Protein AF-A0A9P7SZ52-F1 (afdb_monomer_lite)

Radius of gyration: 15.33 Å; chains: 1; bounding box: 46×25×32 Å

InterPro domains:
  IPR056672 Domain of unknown function DUF7770 [PF24968] (23-110)

pLDDT: mean 82.56, std 16.56, range [30.58, 97.75]

Secondary structure (DSSP, 8-state):
--TTEEESS--TTGGGSBPSEEEEEEE--TT---BTTB---PEEEEEEEEETTEEEEEEEEE-SSTTS--EEEEEEEESSSS-TT-SEEEEEPPSTT-BHHHHHHHHHHHHHHH-----

Sequence (119 aa):
MDSNWKKDHLKDEDLKKTVTQMHLCAYINPNNEGDEEYPPTNHWVVFLETSSTHSVRIDMGPGYGSDGLRGRITISSKSYTYTDKAIHKLSFPPNDKTKVQDIVRVINKKWASKIRIQL

Structure (mmCIF, N/CA/C/O backbone):
data_AF-A0A9P7SZ52-F1
#
_entry.id   AF-A0A9P7SZ52-F1
#
loop_
_atom_site.group_PDB
_atom_site.id
_atom_site.type_symbol
_atom_site.label_atom_id
_atom_site.label_alt_id
_atom_site.label_comp_id
_atom_site.label_asym_id
_atom_site.label_entity_id
_atom_site.label_seq_id
_atom_site.pdbx_PDB_ins_code
_atom_site.Cartn_x
_atom_site.Cartn_y
_atom_site.Cartn_z
_atom_site.occupancy
_atom_site.B_iso_or_equiv
_atom_site.auth_seq_id
_atom_site.auth_comp_id
_atom_site.auth_asym_id
_atom_site.auth_atom_id
_atom_site.pdbx_PDB_model_num
ATOM 1 N N . MET A 1 1 ? 12.116 9.678 12.200 1.00 50.34 1 MET A N 1
ATOM 2 C CA . MET A 1 1 ? 12.166 9.188 10.809 1.00 50.34 1 MET A CA 1
ATOM 3 C C . MET A 1 1 ? 13.516 9.603 10.274 1.00 50.34 1 MET A C 1
ATOM 5 O O . MET A 1 1 ? 13.859 10.770 10.401 1.00 50.34 1 MET A O 1
ATOM 9 N N . ASP A 1 2 ? 14.310 8.635 9.845 1.00 54.28 2 ASP A N 1
ATOM 10 C CA . ASP A 1 2 ? 15.645 8.801 9.269 1.00 54.28 2 ASP A CA 1
ATOM 11 C C . ASP A 1 2 ? 15.568 9.237 7.793 1.00 54.28 2 ASP A C 1
ATOM 13 O O . ASP A 1 2 ? 14.489 9.281 7.200 1.00 54.28 2 ASP A O 1
ATOM 17 N N . SER A 1 3 ? 16.716 9.570 7.197 1.00 60.03 3 SER A N 1
ATOM 18 C CA . SER A 1 3 ? 16.859 10.112 5.832 1.00 60.03 3 SER A CA 1
ATOM 19 C C . SER A 1 3 ? 16.273 9.233 4.714 1.00 60.03 3 SER A C 1
ATOM 21 O O . SER A 1 3 ? 16.080 9.714 3.597 1.00 60.03 3 SER A O 1
ATOM 23 N N . ASN A 1 4 ? 15.949 7.972 5.011 1.00 66.44 4 ASN A N 1
ATOM 24 C CA . ASN A 1 4 ? 15.382 7.001 4.073 1.00 66.44 4 ASN A CA 1
ATOM 25 C C . ASN A 1 4 ? 13.842 6.999 4.036 1.00 66.44 4 ASN A C 1
ATOM 27 O O . ASN A 1 4 ? 13.249 6.249 3.257 1.00 66.44 4 ASN A O 1
ATOM 31 N N . TRP A 1 5 ? 13.187 7.839 4.849 1.00 74.81 5 TRP A N 1
ATOM 32 C CA . TRP A 1 5 ? 11.730 7.948 4.921 1.00 74.81 5 TRP A CA 1
ATOM 33 C C . TRP A 1 5 ? 11.247 9.348 4.579 1.00 74.81 5 TRP A C 1
ATOM 35 O O . TRP A 1 5 ? 11.735 10.345 5.110 1.00 74.81 5 TRP A O 1
ATOM 45 N N . LYS A 1 6 ? 10.206 9.421 3.751 1.00 80.25 6 LYS A N 1
ATOM 46 C CA . LYS A 1 6 ? 9.486 10.663 3.481 1.00 80.25 6 LYS A CA 1
ATOM 47 C C . LYS A 1 6 ? 8.008 10.489 3.810 1.00 80.25 6 LYS A C 1
ATOM 49 O O . LYS A 1 6 ? 7.334 9.627 3.249 1.00 80.25 6 LYS A O 1
ATOM 54 N N . LYS A 1 7 ? 7.489 11.336 4.702 1.00 82.56 7 LYS A N 1
ATOM 55 C CA . LYS A 1 7 ? 6.046 11.583 4.776 1.00 82.56 7 LYS A CA 1
ATOM 56 C C . LYS A 1 7 ? 5.689 12.524 3.632 1.00 82.56 7 LYS A C 1
ATOM 58 O O . LYS A 1 7 ? 6.251 13.612 3.543 1.00 82.56 7 LYS A O 1
ATOM 63 N N . ASP A 1 8 ? 4.773 12.106 2.776 1.00 84.38 8 ASP A N 1
ATOM 64 C CA . ASP A 1 8 ? 4.275 12.918 1.671 1.00 84.38 8 ASP A CA 1
ATOM 65 C C . ASP A 1 8 ? 2.767 13.084 1.826 1.00 84.38 8 ASP A C 1
ATOM 67 O O . ASP A 1 8 ? 1.999 12.163 1.556 1.00 84.38 8 ASP A O 1
ATOM 71 N N . HIS A 1 9 ? 2.347 14.227 2.372 1.00 87.94 9 HIS A N 1
ATOM 72 C CA . HIS A 1 9 ? 0.943 14.499 2.709 1.00 87.94 9 HIS A CA 1
ATOM 73 C C . HIS A 1 9 ? 0.276 13.402 3.568 1.00 87.94 9 HIS A C 1
ATOM 75 O O . HIS A 1 9 ? -0.936 13.201 3.506 1.00 87.94 9 HIS A O 1
ATOM 81 N N . LEU A 1 10 ? 1.063 12.667 4.363 1.00 89.50 10 LEU A N 1
ATOM 82 C CA . LEU A 1 10 ? 0.546 11.678 5.304 1.00 89.50 10 LEU A CA 1
ATOM 83 C C . LEU A 1 10 ? -0.197 12.389 6.434 1.00 89.50 10 LEU A C 1
ATOM 85 O O . LEU A 1 10 ? 0.399 13.181 7.166 1.00 89.50 10 LEU A O 1
ATOM 89 N N . LYS A 1 11 ? -1.474 12.061 6.608 1.00 91.62 11 LYS A N 1
ATOM 90 C CA . LYS A 1 11 ? -2.266 12.522 7.744 1.00 91.62 11 LYS A CA 1
ATOM 91 C C . LYS A 1 11 ? -2.006 11.614 8.943 1.00 91.62 11 LYS A C 1
ATOM 93 O O . LYS A 1 11 ? -2.157 10.397 8.849 1.00 91.62 11 LYS A O 1
ATOM 98 N N . ASP A 1 12 ? -1.661 12.189 10.091 1.00 90.94 12 ASP A N 1
ATOM 99 C CA . ASP A 1 12 ? -1.354 11.397 11.292 1.00 90.94 12 ASP A CA 1
ATOM 100 C C . ASP A 1 12 ? -2.574 10.606 11.816 1.00 90.94 12 ASP A C 1
ATOM 102 O O . ASP A 1 12 ? -2.414 9.584 12.481 1.00 90.94 12 ASP A O 1
ATOM 106 N N . GLU A 1 13 ? -3.799 11.021 11.480 1.00 94.56 13 GLU A N 1
ATOM 107 C CA . GLU A 1 13 ? -5.023 10.255 11.757 1.00 94.56 13 GLU A CA 1
ATOM 108 C C . GLU A 1 13 ? -5.069 8.911 11.015 1.00 94.56 13 GLU A C 1
ATOM 110 O O . GLU A 1 13 ? -5.551 7.920 11.570 1.00 94.56 13 GLU A O 1
ATOM 115 N N . ASP A 1 14 ? -4.503 8.839 9.806 1.00 95.38 14 ASP A N 1
ATOM 116 C CA . ASP A 1 14 ? -4.512 7.620 8.997 1.00 95.38 14 ASP A CA 1
ATOM 117 C C . ASP A 1 14 ? -3.617 6.536 9.602 1.00 95.38 14 ASP A C 1
ATOM 119 O O . ASP A 1 14 ? -3.900 5.351 9.452 1.00 95.38 14 ASP A O 1
ATOM 123 N N . LEU A 1 15 ? -2.602 6.915 10.390 1.00 94.12 15 LEU A N 1
ATOM 124 C CA . LEU A 1 15 ? -1.768 5.966 11.137 1.00 94.12 15 LEU A CA 1
ATOM 125 C C . LEU A 1 15 ? -2.580 5.134 12.143 1.00 94.12 15 LEU A C 1
ATOM 127 O O . LEU A 1 15 ? -2.223 3.989 12.434 1.00 94.12 15 LEU A O 1
ATOM 131 N N . LYS A 1 16 ? -3.674 5.696 12.673 1.00 96.12 16 LYS A N 1
ATOM 132 C CA . LYS A 1 16 ? -4.518 5.054 13.693 1.00 96.12 16 LYS A CA 1
ATOM 133 C C . LYS A 1 16 ? -5.612 4.169 13.092 1.00 96.12 16 LYS A C 1
ATOM 135 O O . LYS A 1 16 ? -6.223 3.396 13.845 1.00 96.12 16 LYS A O 1
ATOM 140 N N . LYS A 1 17 ? -5.864 4.279 11.783 1.00 96.56 17 LYS A N 1
ATOM 141 C CA . LYS A 1 17 ? -6.910 3.532 11.078 1.00 96.56 17 LYS A CA 1
ATOM 142 C C . LYS A 1 17 ? -6.542 2.058 10.932 1.00 96.56 17 LYS A C 1
ATOM 144 O O . LYS A 1 17 ? -5.372 1.701 10.781 1.00 96.56 17 LYS A O 1
ATOM 149 N N . THR A 1 18 ? -7.568 1.218 11.002 1.00 97.19 18 THR A N 1
ATOM 150 C CA . THR A 1 18 ? -7.472 -0.219 10.736 1.00 97.19 18 THR A CA 1
ATOM 151 C C . THR A 1 18 ? -7.386 -0.442 9.234 1.00 97.19 18 THR A C 1
ATOM 153 O O . THR A 1 18 ? -8.108 0.202 8.476 1.00 97.19 18 THR A O 1
ATOM 156 N N . VAL A 1 19 ? -6.508 -1.347 8.818 1.00 97.31 19 VAL A N 1
ATOM 157 C CA . VAL A 1 19 ? -6.403 -1.773 7.427 1.00 97.31 19 VAL A CA 1
ATOM 158 C C . VAL A 1 19 ? -7.481 -2.823 7.160 1.00 97.31 19 VAL A C 1
ATOM 160 O O . VAL A 1 19 ? -7.568 -3.805 7.894 1.00 97.31 19 VAL A O 1
ATOM 163 N N . THR A 1 20 ? -8.308 -2.610 6.140 1.00 96.38 20 THR A N 1
ATOM 164 C CA . THR A 1 20 ? -9.355 -3.549 5.697 1.00 96.38 20 THR A CA 1
ATOM 165 C C . THR A 1 20 ? -8.829 -4.501 4.634 1.00 96.38 20 THR A C 1
ATOM 167 O O . THR A 1 20 ? -9.144 -5.689 4.646 1.00 96.38 20 THR A O 1
ATOM 170 N N . GLN A 1 21 ? -7.977 -3.996 3.744 1.00 96.75 21 GLN A N 1
ATOM 171 C CA . GLN A 1 21 ? -7.362 -4.765 2.675 1.00 96.75 21 GLN A CA 1
ATOM 172 C C . GLN A 1 21 ? -5.979 -4.205 2.338 1.00 96.75 21 GLN A C 1
ATOM 174 O O . GLN A 1 21 ? -5.733 -3.002 2.425 1.00 96.75 21 GLN A O 1
ATOM 179 N N . MET A 1 22 ? -5.053 -5.083 1.964 1.00 96.88 22 MET A N 1
ATOM 180 C CA . MET A 1 22 ? -3.772 -4.692 1.387 1.00 96.88 22 MET A CA 1
ATOM 181 C C . MET A 1 22 ? -3.799 -4.962 -0.112 1.00 96.88 22 MET A C 1
ATOM 183 O O . MET A 1 22 ? -4.162 -6.061 -0.536 1.00 96.88 22 MET A O 1
ATOM 187 N N . HIS A 1 23 ? -3.382 -3.978 -0.905 1.00 97.25 23 HIS A N 1
ATOM 188 C CA . HIS A 1 23 ? -3.214 -4.116 -2.348 1.00 97.25 23 HIS A CA 1
ATOM 189 C C . HIS A 1 23 ? -1.741 -3.951 -2.701 1.00 97.25 23 HIS A C 1
ATOM 191 O O . HIS A 1 23 ? -1.160 -2.888 -2.484 1.00 97.25 23 HIS A O 1
ATOM 197 N N . LEU A 1 24 ? -1.143 -4.998 -3.257 1.00 95.88 24 LEU A N 1
ATOM 198 C CA . LEU A 1 24 ? 0.166 -4.947 -3.888 1.00 95.88 24 LEU A CA 1
ATOM 199 C C . LEU A 1 24 ? -0.039 -4.688 -5.381 1.00 95.88 24 LEU A C 1
ATOM 201 O O . LEU A 1 24 ? -0.620 -5.518 -6.083 1.00 95.88 24 LEU A O 1
ATOM 205 N N . CYS A 1 25 ? 0.426 -3.536 -5.846 1.00 95.31 25 CYS A N 1
ATOM 206 C CA . CYS A 1 25 ? 0.248 -3.069 -7.213 1.00 95.31 25 CYS A CA 1
ATOM 207 C C . CYS A 1 25 ? 1.602 -2.955 -7.916 1.00 95.31 25 CYS A C 1
ATOM 209 O O . CYS A 1 25 ? 2.544 -2.389 -7.359 1.00 95.31 25 CYS A O 1
ATOM 211 N N . ALA A 1 26 ? 1.669 -3.447 -9.150 1.00 92.56 26 ALA A N 1
ATOM 212 C CA . ALA A 1 26 ? 2.797 -3.248 -10.050 1.00 92.56 26 ALA A CA 1
ATOM 213 C C . ALA A 1 26 ? 2.430 -2.233 -11.133 1.00 92.56 26 ALA A C 1
ATOM 215 O O . ALA A 1 26 ? 1.393 -2.372 -11.787 1.00 92.56 26 ALA A O 1
ATOM 216 N N . TYR A 1 27 ? 3.300 -1.254 -11.355 1.00 90.56 27 TYR A N 1
ATOM 217 C CA . TYR A 1 27 ? 3.240 -0.355 -12.503 1.00 90.56 27 TYR A CA 1
ATOM 218 C C . TYR A 1 27 ? 4.313 -0.702 -13.521 1.00 90.56 27 TYR A C 1
ATOM 220 O O . TYR A 1 27 ? 5.388 -1.188 -13.157 1.00 90.56 27 TYR A O 1
ATOM 228 N N . ILE A 1 28 ? 4.040 -0.364 -14.783 1.00 86.56 28 ILE A N 1
ATOM 229 C CA . ILE A 1 28 ? 5.087 -0.288 -15.801 1.00 86.56 28 ILE A CA 1
ATOM 230 C C . ILE A 1 28 ? 6.153 0.677 -15.289 1.00 86.56 28 ILE A C 1
ATOM 232 O O . ILE A 1 28 ? 5.842 1.789 -14.856 1.00 86.56 28 ILE A O 1
ATOM 236 N N . ASN A 1 29 ? 7.404 0.239 -15.346 1.00 83.44 29 ASN A N 1
ATOM 237 C CA . ASN A 1 29 ? 8.558 1.056 -15.022 1.00 83.44 29 ASN A CA 1
ATOM 238 C C . ASN A 1 29 ? 9.370 1.271 -16.304 1.00 83.44 29 ASN A C 1
ATOM 240 O O . ASN A 1 29 ? 10.334 0.547 -16.535 1.00 83.44 29 ASN A O 1
ATOM 244 N N . PRO A 1 30 ? 8.953 2.205 -17.179 1.00 79.38 30 PRO A N 1
ATOM 245 C CA . PRO A 1 30 ? 9.533 2.334 -18.517 1.00 79.38 30 PRO A CA 1
ATOM 246 C C . PRO A 1 30 ? 10.999 2.778 -18.488 1.00 79.38 30 PRO A C 1
ATOM 248 O O . PRO A 1 30 ? 11.699 2.617 -19.475 1.00 79.38 30 PRO A O 1
ATOM 251 N N . ASN A 1 31 ? 11.450 3.324 -17.356 1.00 77.69 31 ASN A N 1
ATOM 252 C CA . ASN A 1 31 ? 12.812 3.809 -17.158 1.00 77.69 31 ASN A CA 1
ATOM 253 C C . ASN A 1 31 ? 13.713 2.768 -16.474 1.00 77.69 31 ASN A C 1
ATOM 255 O O . ASN A 1 31 ? 14.839 3.089 -16.110 1.00 77.69 31 ASN A O 1
ATOM 259 N N . ASN A 1 32 ? 13.206 1.560 -16.215 1.00 75.75 32 ASN A N 1
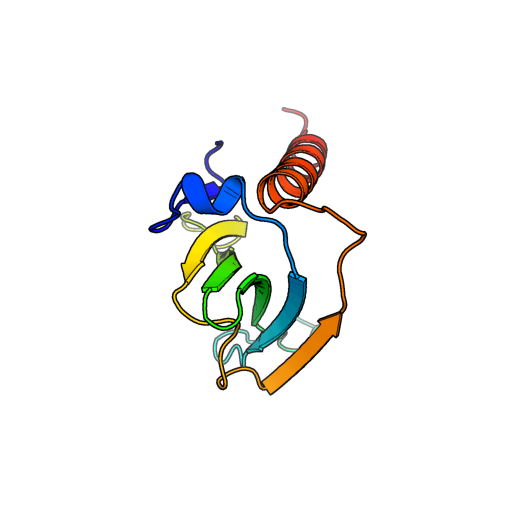ATOM 260 C CA . ASN A 1 32 ? 14.025 0.460 -15.733 1.00 75.75 32 ASN A CA 1
ATOM 261 C C . ASN A 1 32 ? 14.492 -0.342 -16.941 1.00 75.75 32 ASN A C 1
ATOM 263 O O . ASN A 1 32 ? 13.688 -1.015 -17.577 1.00 75.75 32 ASN A O 1
ATOM 267 N N . GLU A 1 33 ? 15.776 -0.244 -17.256 1.00 74.50 33 GLU A N 1
ATOM 268 C CA . GLU A 1 33 ? 16.380 -0.949 -18.389 1.00 74.50 33 GLU A CA 1
ATOM 269 C C . GLU A 1 33 ? 16.786 -2.391 -18.031 1.00 74.50 33 GLU A C 1
ATOM 271 O O . GLU A 1 33 ? 17.126 -3.169 -18.918 1.00 74.50 33 GLU A O 1
ATOM 276 N N . GLY A 1 34 ? 16.654 -2.788 -16.758 1.00 72.06 34 GLY A N 1
ATOM 277 C CA . GLY A 1 34 ? 17.288 -3.997 -16.238 1.00 72.06 34 GLY A CA 1
ATOM 278 C C . GLY A 1 34 ? 18.767 -3.756 -15.934 1.00 72.06 34 GLY A C 1
ATOM 279 O O . GLY A 1 34 ? 19.235 -2.618 -15.963 1.00 72.06 34 GLY A O 1
ATOM 280 N N . ASP A 1 35 ? 19.492 -4.819 -15.605 1.00 77.00 35 ASP A N 1
ATOM 281 C CA . ASP A 1 35 ? 20.944 -4.779 -15.406 1.00 77.00 35 ASP A CA 1
ATOM 282 C C . ASP A 1 35 ? 21.556 -6.128 -15.788 1.00 77.00 35 ASP A C 1
ATOM 284 O O . ASP A 1 35 ? 21.082 -7.154 -15.311 1.00 77.00 35 ASP A O 1
ATOM 288 N N . GLU A 1 36 ? 22.587 -6.133 -16.633 1.00 81.75 36 GLU A N 1
ATOM 289 C CA . GLU A 1 36 ? 23.254 -7.338 -17.156 1.00 81.75 36 GLU A CA 1
ATOM 290 C C . GLU A 1 36 ? 22.272 -8.447 -17.604 1.00 81.75 36 GLU A C 1
ATOM 292 O O . GLU A 1 36 ? 21.660 -8.366 -18.670 1.00 81.75 36 GLU A O 1
ATOM 297 N N . GLU A 1 37 ? 22.126 -9.496 -16.790 1.00 84.31 37 GLU A N 1
ATOM 298 C CA . GLU A 1 37 ? 21.264 -10.659 -17.031 1.00 84.31 37 GLU A CA 1
ATOM 299 C C . GLU A 1 37 ? 19.848 -10.499 -16.441 1.00 84.31 37 GLU A C 1
ATOM 301 O O . GLU A 1 37 ? 18.968 -11.337 -16.664 1.00 84.31 37 GLU A O 1
ATOM 306 N N . TYR A 1 38 ? 19.604 -9.433 -15.678 1.00 75.88 38 TYR A N 1
ATOM 307 C CA . TYR A 1 38 ? 18.349 -9.169 -14.988 1.00 75.88 38 TYR A CA 1
ATOM 308 C C . TYR A 1 38 ? 17.431 -8.282 -15.836 1.00 75.88 38 TYR A C 1
ATOM 310 O O . TYR A 1 38 ? 17.762 -7.126 -16.107 1.00 7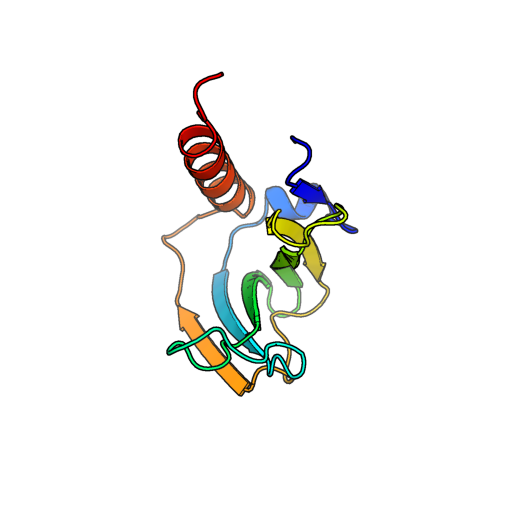5.88 38 TYR A O 1
ATOM 318 N N . PRO A 1 39 ? 16.239 -8.768 -16.223 1.00 79.06 39 PRO A N 1
ATOM 319 C CA . PRO A 1 39 ? 15.306 -7.971 -17.003 1.00 79.06 39 PRO A CA 1
ATOM 320 C C . PRO A 1 39 ? 14.738 -6.798 -16.181 1.00 79.06 39 PRO A C 1
ATOM 322 O O . PRO A 1 39 ? 14.702 -6.862 -14.945 1.00 79.06 39 PRO A O 1
ATOM 325 N N . PRO A 1 40 ? 14.210 -5.759 -16.854 1.00 77.00 40 PRO A N 1
ATOM 326 C CA . PRO A 1 40 ? 13.422 -4.705 -16.229 1.00 77.00 40 PRO A CA 1
ATOM 327 C C . PRO A 1 40 ? 12.414 -5.232 -15.206 1.00 77.00 40 PRO A C 1
ATOM 329 O O . PRO A 1 40 ? 11.646 -6.159 -15.475 1.00 77.00 40 PRO A O 1
ATOM 332 N N . THR A 1 41 ? 12.366 -4.599 -14.036 1.00 81.69 41 THR A N 1
ATOM 333 C CA . THR A 1 41 ? 11.380 -4.911 -12.998 1.00 81.69 41 THR A CA 1
ATOM 334 C C . THR A 1 41 ? 10.338 -3.808 -12.867 1.00 81.69 41 THR A C 1
ATOM 336 O O . THR A 1 41 ? 10.623 -2.614 -13.005 1.00 81.69 41 THR A O 1
ATOM 339 N N . ASN A 1 42 ? 9.103 -4.218 -12.575 1.00 87.19 42 ASN A N 1
ATOM 340 C CA . ASN A 1 42 ? 7.989 -3.306 -12.333 1.00 87.19 42 ASN A CA 1
ATOM 341 C C . ASN A 1 42 ? 8.240 -2.400 -11.119 1.00 87.19 42 ASN A C 1
ATOM 343 O O . ASN A 1 42 ? 8.944 -2.771 -10.180 1.00 87.19 42 ASN A O 1
ATOM 347 N N . HIS A 1 43 ? 7.590 -1.234 -11.105 1.00 88.75 43 HIS A N 1
ATOM 348 C CA . HIS A 1 43 ? 7.563 -0.367 -9.926 1.00 88.75 43 HIS A CA 1
ATOM 349 C C . HIS A 1 43 ? 6.472 -0.855 -8.975 1.00 88.75 43 HIS A C 1
ATOM 351 O O . HIS A 1 43 ? 5.291 -0.858 -9.333 1.00 88.75 43 HIS A O 1
ATOM 357 N N . TRP A 1 44 ? 6.859 -1.293 -7.778 1.00 89.69 44 TRP A N 1
ATOM 358 C CA . TRP A 1 44 ? 5.946 -1.913 -6.820 1.00 89.69 44 TRP A CA 1
ATOM 359 C C . TRP A 1 44 ? 5.519 -0.939 -5.732 1.00 89.69 44 TRP A C 1
ATOM 361 O O . TRP A 1 44 ? 6.340 -0.296 -5.080 1.00 89.69 44 TRP A O 1
ATOM 371 N N . VAL A 1 45 ? 4.212 -0.884 -5.493 1.00 94.12 45 VAL A N 1
ATOM 372 C CA . VAL A 1 45 ? 3.601 -0.019 -4.485 1.00 94.12 45 VAL A CA 1
ATOM 373 C C . VAL A 1 45 ? 2.571 -0.806 -3.693 1.00 94.12 45 VAL A C 1
ATOM 375 O O . VAL A 1 45 ? 1.840 -1.632 -4.239 1.00 94.12 45 VAL A O 1
ATOM 378 N N . VAL A 1 46 ? 2.494 -0.523 -2.396 1.00 96.31 46 VAL A N 1
ATOM 379 C CA . VAL A 1 46 ? 1.493 -1.106 -1.503 1.00 96.31 46 VAL A CA 1
ATOM 380 C C . VAL A 1 46 ? 0.472 -0.043 -1.124 1.00 96.31 46 VAL A C 1
ATOM 382 O O . VAL A 1 46 ? 0.837 1.047 -0.688 1.00 96.31 46 VAL A O 1
ATOM 385 N N . PHE A 1 47 ? -0.811 -0.370 -1.238 1.00 97.69 47 PHE A N 1
ATOM 386 C CA . PHE A 1 47 ? -1.900 0.415 -0.670 1.00 97.69 47 PHE A CA 1
ATOM 387 C C . PHE A 1 47 ? -2.499 -0.319 0.523 1.00 97.69 47 PHE A C 1
ATOM 389 O O . PHE A 1 47 ? -2.865 -1.490 0.433 1.00 97.69 47 PHE A O 1
ATOM 396 N N . LEU A 1 48 ? -2.592 0.387 1.642 1.00 97.50 48 LEU A N 1
ATOM 397 C CA . LEU A 1 48 ? -3.257 -0.054 2.857 1.00 97.50 48 LEU A CA 1
ATOM 398 C C . LEU A 1 48 ? -4.646 0.577 2.874 1.00 97.50 48 LEU A C 1
ATOM 400 O O . LEU A 1 48 ? -4.781 1.741 3.254 1.00 97.50 48 LEU A O 1
ATOM 404 N N . GLU A 1 49 ? -5.658 -0.148 2.408 1.00 97.62 49 GLU A N 1
ATOM 405 C CA . GLU A 1 49 ? -7.040 0.324 2.417 1.00 97.62 49 GLU A CA 1
ATOM 406 C C . GLU A 1 49 ? -7.522 0.495 3.860 1.00 97.62 49 GLU A C 1
ATOM 408 O O . GLU A 1 49 ? -7.332 -0.384 4.694 1.00 97.62 49 GLU A O 1
ATOM 413 N N . THR A 1 50 ? -8.123 1.644 4.161 1.00 96.81 50 THR A N 1
ATOM 414 C CA . THR A 1 50 ? -8.670 1.976 5.491 1.00 96.81 50 THR A CA 1
ATOM 415 C C . THR A 1 50 ? -10.171 2.256 5.458 1.00 96.81 50 THR A C 1
ATOM 417 O O . THR A 1 50 ? -10.830 2.257 6.497 1.00 96.81 50 THR A O 1
ATOM 420 N N . SER A 1 51 ? -10.712 2.513 4.267 1.00 95.31 51 SER A N 1
ATOM 421 C CA . SER A 1 51 ? -12.137 2.568 3.953 1.00 95.31 51 SER A CA 1
ATOM 422 C C . SER A 1 51 ? -12.318 2.385 2.445 1.00 95.31 51 SER A C 1
ATOM 424 O O . SER A 1 51 ? -11.346 2.468 1.695 1.00 95.31 51 SER A O 1
ATOM 426 N N . SER A 1 52 ? -13.563 2.266 1.980 1.00 93.88 52 SER A N 1
ATOM 427 C CA . SER A 1 52 ? -13.905 2.161 0.551 1.00 93.88 52 SER A CA 1
ATOM 428 C C . SER A 1 52 ? -13.452 3.343 -0.317 1.00 93.88 52 SER A C 1
ATOM 430 O O . SER A 1 52 ? -13.562 3.286 -1.539 1.00 93.88 52 SER A O 1
ATOM 432 N N . THR A 1 53 ? -12.956 4.425 0.287 1.00 95.50 53 THR A N 1
ATOM 433 C CA . THR A 1 53 ? -12.478 5.621 -0.418 1.00 95.50 53 THR A CA 1
ATOM 434 C C . THR A 1 53 ? -11.117 6.100 0.065 1.00 95.50 53 THR A C 1
ATOM 436 O O . THR A 1 53 ? -10.679 7.164 -0.355 1.00 95.50 53 THR A O 1
ATOM 439 N N . HIS A 1 54 ? -10.440 5.383 0.964 1.00 97.31 54 HIS A N 1
ATOM 440 C CA . HIS A 1 54 ? -9.193 5.864 1.554 1.00 97.31 54 HIS A CA 1
ATOM 441 C C . HIS A 1 54 ? -8.161 4.762 1.705 1.00 97.31 54 HIS A C 1
ATOM 443 O O . HIS A 1 54 ? -8.450 3.671 2.200 1.00 97.31 54 HIS A O 1
ATOM 449 N N . SER A 1 55 ? -6.915 5.103 1.397 1.00 97.75 55 SER A N 1
ATOM 450 C CA . SER A 1 55 ? -5.773 4.237 1.653 1.00 97.75 55 SER A CA 1
ATOM 451 C C . SER A 1 55 ? -4.541 5.018 2.091 1.00 97.75 55 SER A C 1
ATOM 453 O O . SER A 1 55 ? -4.428 6.231 1.893 1.00 97.75 55 SER A O 1
ATOM 455 N N . VAL A 1 56 ? -3.590 4.297 2.673 1.00 97.38 56 VAL A N 1
ATOM 456 C CA . VAL A 1 56 ? -2.220 4.770 2.855 1.00 97.38 56 VAL A CA 1
ATOM 457 C C . VAL A 1 56 ? -1.332 4.055 1.850 1.00 97.38 56 VAL A C 1
ATOM 459 O O . VAL A 1 56 ? -1.216 2.833 1.865 1.00 97.38 56 VAL A O 1
ATOM 462 N N . ARG A 1 57 ? -0.696 4.825 0.971 1.00 96.56 57 ARG A N 1
ATOM 463 C CA . ARG A 1 57 ? 0.235 4.327 -0.038 1.00 96.56 57 ARG A CA 1
ATOM 464 C C . ARG A 1 57 ? 1.650 4.298 0.524 1.00 96.56 57 ARG A C 1
ATOM 466 O O . ARG A 1 57 ? 2.153 5.338 0.954 1.00 96.56 57 ARG A O 1
ATOM 473 N N . ILE A 1 58 ? 2.283 3.136 0.446 1.00 94.25 58 ILE A N 1
ATOM 474 C CA . ILE A 1 58 ? 3.706 2.910 0.683 1.00 94.25 58 ILE A CA 1
ATOM 475 C C . ILE A 1 58 ? 4.358 2.691 -0.678 1.00 94.25 58 ILE A C 1
ATOM 477 O O . ILE A 1 58 ? 4.053 1.729 -1.380 1.00 94.25 58 ILE A O 1
ATOM 481 N N . ASP A 1 59 ? 5.236 3.611 -1.042 1.00 91.19 59 ASP A N 1
ATOM 482 C CA . ASP A 1 59 ? 5.908 3.663 -2.333 1.00 91.19 59 ASP A CA 1
ATOM 483 C C . ASP A 1 59 ? 7.421 3.632 -2.100 1.00 91.19 59 ASP A C 1
ATOM 485 O O . ASP A 1 59 ? 7.917 4.321 -1.205 1.00 91.19 59 ASP A O 1
ATOM 489 N N . MET A 1 60 ? 8.150 2.824 -2.861 1.00 83.69 60 MET A N 1
ATOM 490 C CA . MET A 1 60 ? 9.599 2.707 -2.752 1.00 83.69 60 MET A CA 1
ATOM 491 C C . MET A 1 60 ? 10.228 3.069 -4.084 1.00 83.69 60 MET A C 1
ATOM 493 O O . MET A 1 60 ? 10.061 2.348 -5.056 1.00 83.69 60 MET A O 1
ATOM 497 N N . GLY A 1 61 ? 10.982 4.160 -4.108 1.00 76.50 61 GLY A N 1
ATOM 498 C CA . GLY A 1 61 ? 11.683 4.620 -5.302 1.00 76.50 61 GLY A CA 1
ATOM 499 C C . GLY A 1 61 ? 13.104 5.075 -4.985 1.00 76.50 61 GLY A C 1
ATOM 500 O O . GLY A 1 61 ? 13.504 5.076 -3.813 1.00 76.50 61 GLY A O 1
ATOM 501 N N . PRO A 1 62 ? 13.871 5.490 -6.003 1.00 67.19 62 PRO A N 1
ATOM 502 C CA . PRO A 1 62 ? 15.191 6.064 -5.792 1.00 67.19 62 PRO A CA 1
ATOM 503 C C . PRO A 1 62 ? 15.098 7.328 -4.917 1.00 67.19 62 PRO A C 1
ATOM 505 O O . PRO A 1 62 ? 14.199 8.169 -5.044 1.00 67.19 62 PRO A O 1
ATOM 508 N N . GLY A 1 63 ? 16.004 7.422 -3.952 1.00 58.41 63 GLY A N 1
ATOM 509 C CA . GLY A 1 63 ? 16.201 8.557 -3.057 1.00 58.41 63 GLY A CA 1
ATOM 510 C C . GLY A 1 63 ? 17.075 9.645 -3.684 1.00 58.41 63 GLY A C 1
ATOM 511 O O . GLY A 1 63 ? 17.405 9.600 -4.863 1.00 58.41 63 GLY A O 1
ATOM 512 N N . TYR A 1 64 ? 17.434 10.658 -2.890 1.00 49.88 64 TYR A N 1
ATOM 513 C CA . TYR A 1 64 ? 18.357 11.713 -3.326 1.00 49.88 64 TYR A CA 1
ATOM 514 C C . TYR A 1 64 ? 19.818 11.272 -3.135 1.00 49.88 64 TYR A C 1
ATOM 516 O O . TYR A 1 64 ? 20.176 10.772 -2.067 1.00 49.88 64 TYR A O 1
ATOM 524 N N . GLY A 1 65 ? 20.647 11.503 -4.155 1.00 51.00 65 GLY A N 1
ATOM 525 C CA . GLY A 1 65 ? 22.071 11.156 -4.210 1.00 51.00 65 GLY A CA 1
ATOM 526 C C . GLY A 1 65 ? 22.511 11.008 -5.668 1.00 51.00 65 GLY A C 1
ATOM 527 O O . GLY A 1 65 ? 21.708 10.601 -6.502 1.00 51.00 65 GLY A O 1
ATOM 528 N N . SER A 1 66 ? 23.754 11.369 -5.996 1.00 47.66 66 SER A N 1
ATOM 529 C CA . SER A 1 66 ? 24.299 11.287 -7.365 1.00 47.66 66 SER A CA 1
ATOM 530 C C . SER A 1 66 ? 24.464 9.854 -7.883 1.00 47.66 66 SER A C 1
ATOM 532 O O . SER A 1 66 ? 24.782 9.670 -9.051 1.00 47.66 66 SER A O 1
ATOM 534 N N . ASP A 1 67 ? 24.279 8.854 -7.021 1.00 56.12 67 ASP A N 1
ATOM 535 C CA . ASP A 1 67 ? 24.433 7.434 -7.326 1.00 56.12 67 ASP A CA 1
ATOM 536 C C . ASP A 1 67 ? 23.105 6.743 -7.684 1.00 56.12 67 ASP A C 1
ATOM 538 O O . ASP A 1 67 ? 23.124 5.686 -8.298 1.00 56.12 67 ASP A O 1
ATOM 542 N N . GLY A 1 68 ? 21.943 7.295 -7.303 1.00 54.72 68 GLY A N 1
ATOM 543 C CA . GLY A 1 68 ? 20.640 6.637 -7.497 1.00 54.72 68 GLY A CA 1
ATOM 544 C C . GLY A 1 68 ? 20.451 5.338 -6.691 1.00 54.72 68 GLY A C 1
ATOM 545 O O . GLY A 1 68 ? 19.381 4.735 -6.741 1.00 54.72 68 GLY A O 1
ATOM 546 N N . LEU A 1 69 ? 21.451 4.934 -5.899 1.00 56.19 69 LEU A N 1
ATOM 547 C CA . LEU A 1 69 ? 21.515 3.639 -5.206 1.00 56.19 69 LEU A CA 1
ATOM 548 C C . LEU A 1 69 ? 20.781 3.626 -3.860 1.00 56.19 69 LEU A C 1
ATOM 550 O O . LEU A 1 69 ? 20.587 2.574 -3.248 1.00 56.19 69 LEU A O 1
ATOM 554 N N . ARG A 1 70 ? 20.370 4.791 -3.355 1.00 64.88 70 ARG A N 1
ATOM 555 C CA . ARG A 1 70 ? 19.708 4.897 -2.050 1.00 64.88 70 ARG A CA 1
ATOM 556 C C . ARG A 1 70 ? 18.205 4.776 -2.208 1.00 64.88 70 ARG A C 1
ATOM 558 O O . ARG A 1 70 ? 17.549 5.753 -2.539 1.00 64.88 70 ARG A O 1
ATOM 565 N N . GLY A 1 71 ? 17.641 3.604 -1.936 1.00 70.69 71 GLY A N 1
ATOM 566 C CA . GLY A 1 71 ? 16.187 3.435 -1.876 1.00 70.69 71 GLY A CA 1
ATOM 567 C C . GLY A 1 71 ? 15.553 4.318 -0.793 1.00 70.69 71 GLY A C 1
ATOM 568 O O . GLY A 1 71 ? 16.062 4.413 0.325 1.00 70.69 71 GLY A O 1
ATOM 569 N N . ARG A 1 72 ? 14.424 4.957 -1.113 1.00 78.44 72 ARG A N 1
ATOM 570 C CA . ARG A 1 72 ? 13.630 5.756 -0.174 1.00 78.44 72 ARG A CA 1
ATOM 571 C C . ARG A 1 72 ? 12.191 5.273 -0.150 1.00 78.44 72 ARG A C 1
ATOM 573 O O . ARG A 1 72 ? 11.563 5.118 -1.196 1.00 78.44 72 ARG A O 1
ATOM 580 N N . ILE A 1 73 ? 11.644 5.141 1.054 1.00 84.88 73 ILE A N 1
ATOM 581 C CA . ILE A 1 73 ? 10.235 4.820 1.261 1.00 84.88 73 ILE A CA 1
ATOM 582 C C . ILE A 1 73 ? 9.452 6.117 1.462 1.00 84.88 73 ILE A C 1
ATOM 584 O O . ILE A 1 73 ? 9.750 6.926 2.344 1.00 84.88 73 ILE A O 1
ATOM 588 N N . THR A 1 74 ? 8.424 6.309 0.646 1.00 89.12 74 THR A N 1
ATOM 589 C CA . THR A 1 74 ? 7.461 7.399 0.773 1.00 89.12 74 THR A CA 1
ATOM 590 C C . THR A 1 74 ? 6.136 6.844 1.271 1.00 89.12 74 THR A C 1
ATOM 592 O O . THR A 1 74 ? 5.577 5.924 0.675 1.00 89.12 74 THR A O 1
ATOM 595 N N . ILE A 1 75 ? 5.613 7.422 2.351 1.00 92.44 75 ILE A N 1
ATOM 596 C CA . ILE A 1 75 ? 4.282 7.101 2.870 1.00 92.44 75 ILE A CA 1
ATOM 597 C C . ILE A 1 75 ? 3.365 8.295 2.623 1.00 92.44 75 ILE A C 1
ATOM 599 O O . ILE A 1 75 ? 3.711 9.423 2.980 1.00 92.44 75 ILE A O 1
ATOM 603 N N . SER A 1 76 ? 2.194 8.047 2.039 1.00 95.44 76 SER A N 1
ATOM 604 C CA . SER A 1 76 ? 1.240 9.101 1.677 1.00 95.44 76 SER A CA 1
ATOM 605 C C . SER A 1 76 ? -0.210 8.679 1.879 1.00 95.44 76 SER A C 1
ATOM 607 O O . SER A 1 76 ? -0.575 7.548 1.566 1.00 95.44 76 SER A O 1
ATOM 609 N N . SER A 1 77 ? -1.045 9.598 2.357 1.00 96.75 77 SER A N 1
ATOM 610 C CA . SER A 1 77 ? -2.498 9.411 2.421 1.00 96.75 77 SER A CA 1
ATOM 611 C C . SER A 1 77 ? -3.123 9.600 1.042 1.00 96.75 77 SER A C 1
ATOM 613 O O . SER A 1 77 ? -2.751 10.525 0.315 1.00 96.75 77 SER A O 1
ATOM 615 N N . LYS A 1 78 ? -4.083 8.747 0.677 1.00 96.88 78 LYS A N 1
ATOM 616 C CA . LYS A 1 78 ? -4.807 8.795 -0.600 1.00 96.88 78 LYS A CA 1
ATOM 617 C C . LYS A 1 78 ? -6.314 8.762 -0.370 1.00 96.88 78 LYS A C 1
ATOM 619 O O . LYS A 1 78 ? -6.803 8.053 0.503 1.00 96.88 78 LYS A O 1
ATOM 624 N N . SER A 1 79 ? -7.039 9.504 -1.203 1.00 95.81 79 SER A N 1
ATOM 625 C CA . SER A 1 79 ? -8.507 9.552 -1.253 1.00 95.81 79 SER A CA 1
ATOM 626 C C . SER A 1 79 ? -9.092 8.522 -2.231 1.00 95.81 79 SER A C 1
ATOM 628 O O . SER A 1 79 ? -10.098 8.778 -2.887 1.00 95.81 79 SER A O 1
ATOM 630 N N . TYR A 1 80 ? -8.408 7.390 -2.387 1.00 95.75 80 TYR A N 1
ATOM 631 C CA . TYR A 1 80 ? -8.825 6.231 -3.171 1.00 95.75 80 TYR A CA 1
ATOM 632 C C . TYR A 1 80 ? -8.212 4.968 -2.549 1.00 95.75 80 TYR A C 1
ATOM 634 O O . TYR A 1 80 ? -7.228 5.063 -1.810 1.00 95.75 80 TYR A O 1
ATOM 642 N N . THR A 1 81 ? -8.771 3.791 -2.829 1.00 95.50 81 THR A N 1
ATOM 643 C CA . THR A 1 81 ? -8.322 2.510 -2.244 1.00 95.50 81 THR A CA 1
ATOM 644 C C . THR A 1 81 ? -7.033 1.999 -2.885 1.00 95.50 81 THR A C 1
ATOM 646 O O . THR A 1 81 ? -6.095 1.611 -2.198 1.00 95.50 81 THR A O 1
ATOM 649 N N . TYR A 1 82 ? -6.965 2.069 -4.210 1.00 90.75 82 TYR A N 1
ATOM 650 C CA . TYR A 1 82 ? -5.802 1.811 -5.057 1.00 90.75 82 TYR A CA 1
ATOM 651 C C . TYR A 1 82 ? -6.056 2.458 -6.431 1.00 90.75 82 TYR A C 1
ATOM 653 O O . TYR A 1 82 ? -7.109 3.052 -6.657 1.00 90.75 82 TYR A O 1
ATOM 661 N N . THR A 1 83 ? -5.092 2.392 -7.348 1.00 85.50 83 THR A N 1
ATOM 662 C CA . THR A 1 83 ? -5.230 2.960 -8.702 1.00 85.50 83 THR A CA 1
ATOM 663 C C . THR A 1 83 ? -5.505 1.886 -9.753 1.00 85.50 83 THR A C 1
ATOM 665 O O . THR A 1 83 ? -5.024 0.758 -9.664 1.00 85.50 83 THR A O 1
ATOM 668 N N . ASP A 1 84 ? -6.244 2.284 -10.777 1.00 85.75 84 ASP A N 1
ATOM 669 C CA . ASP A 1 84 ? -6.490 1.590 -12.042 1.00 85.75 84 ASP A CA 1
ATOM 670 C C . ASP A 1 84 ? -5.270 1.523 -12.977 1.00 85.75 84 ASP A C 1
ATOM 672 O O . ASP A 1 84 ? -5.254 0.731 -13.912 1.00 85.75 84 ASP A O 1
ATOM 676 N N . LYS A 1 85 ? -4.218 2.305 -12.713 1.00 89.00 85 LYS A N 1
ATOM 677 C CA . LYS A 1 85 ? -2.988 2.327 -13.524 1.00 89.00 85 LYS A CA 1
ATOM 678 C C . LYS A 1 85 ? -2.077 1.113 -13.314 1.00 89.00 85 LYS A C 1
ATOM 680 O O . LYS A 1 85 ? -1.035 1.018 -13.958 1.00 89.00 85 LYS A O 1
ATOM 685 N N . ALA A 1 86 ? -2.408 0.228 -12.376 1.00 91.62 86 ALA A N 1
ATOM 686 C CA . ALA A 1 86 ? -1.612 -0.958 -12.087 1.00 91.62 86 ALA A CA 1
ATOM 687 C C . ALA A 1 86 ? -1.805 -2.028 -13.175 1.00 91.62 86 ALA A C 1
ATOM 689 O O . ALA A 1 86 ? -2.935 -2.392 -13.490 1.00 91.62 86 ALA A O 1
ATOM 690 N N . ILE A 1 87 ? -0.705 -2.572 -13.703 1.00 93.38 87 ILE A N 1
ATOM 691 C CA . ILE A 1 87 ? -0.730 -3.678 -14.678 1.00 93.38 87 ILE A CA 1
ATOM 692 C C . ILE A 1 87 ? -0.921 -5.041 -14.010 1.00 93.38 87 ILE A C 1
ATOM 694 O O . ILE A 1 87 ? -1.483 -5.956 -14.606 1.00 93.38 87 ILE A O 1
ATOM 698 N N . HIS A 1 88 ? -0.502 -5.165 -12.749 1.00 92.56 88 HIS A N 1
ATOM 699 C CA . HIS A 1 88 ? -0.813 -6.313 -11.909 1.00 92.56 88 HIS A CA 1
ATOM 700 C C . HIS A 1 88 ? -1.250 -5.850 -10.529 1.00 92.56 88 HIS A C 1
ATOM 702 O O . HIS A 1 88 ? -0.745 -4.859 -9.992 1.00 92.56 88 HIS A O 1
ATOM 708 N N . LYS A 1 89 ? -2.178 -6.606 -9.947 1.00 94.81 89 LYS A N 1
ATOM 709 C CA . LYS A 1 89 ? -2.721 -6.354 -8.619 1.00 94.81 89 LYS A CA 1
ATOM 710 C C . LYS A 1 89 ? -2.908 -7.671 -7.886 1.00 94.81 89 LYS A C 1
ATOM 712 O O . LYS A 1 89 ? -3.607 -8.557 -8.370 1.00 94.81 89 LYS A O 1
ATOM 717 N N . LEU A 1 90 ? -2.351 -7.749 -6.687 1.00 95.56 90 LEU A N 1
ATOM 718 C CA . LEU A 1 90 ? -2.651 -8.784 -5.709 1.00 95.56 90 LEU A CA 1
ATOM 719 C C . LEU A 1 90 ? -3.321 -8.118 -4.510 1.00 95.56 90 LEU A C 1
ATOM 721 O O . LEU A 1 90 ? -2.861 -7.084 -4.035 1.00 95.56 90 LEU A O 1
ATOM 725 N N . SER A 1 91 ? -4.434 -8.668 -4.036 1.00 96.75 91 SER A N 1
ATOM 726 C CA . SER A 1 91 ? -5.167 -8.113 -2.896 1.00 96.75 91 SER A CA 1
ATOM 727 C C . SER A 1 91 ? -5.434 -9.192 -1.866 1.00 96.75 91 SER A C 1
ATOM 729 O O . SER A 1 91 ? -5.856 -10.289 -2.219 1.00 96.75 91 SER A O 1
ATOM 731 N N . PHE A 1 92 ? -5.179 -8.880 -0.601 1.00 96.06 92 PHE A N 1
ATOM 732 C CA . PHE A 1 92 ? -5.304 -9.837 0.492 1.00 96.06 92 PHE A CA 1
ATOM 733 C C . PHE A 1 92 ? -5.693 -9.125 1.791 1.00 96.06 92 PHE A C 1
ATOM 735 O O . PHE A 1 92 ? -5.304 -7.971 2.002 1.00 96.06 92 PHE A O 1
ATOM 742 N N . PRO A 1 93 ? -6.494 -9.775 2.651 1.00 95.25 93 PRO A N 1
ATOM 743 C CA . PRO A 1 93 ? -6.845 -9.205 3.940 1.00 95.25 93 PRO A CA 1
ATOM 744 C C . PRO A 1 93 ? -5.621 -9.207 4.874 1.00 95.25 93 PRO A C 1
ATOM 746 O O . PRO A 1 93 ? -4.818 -10.146 4.839 1.00 95.25 93 PRO A O 1
ATOM 749 N N . PRO A 1 94 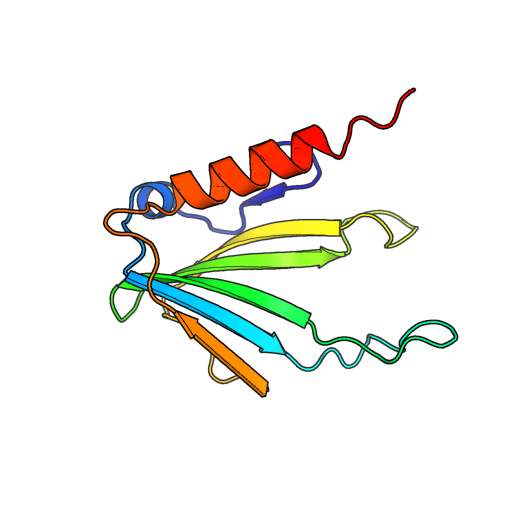? -5.442 -8.174 5.715 1.00 92.31 94 PRO A N 1
ATOM 750 C CA . PRO A 1 94 ? -4.530 -8.252 6.847 1.00 92.31 94 PRO A CA 1
ATOM 751 C C . PRO A 1 94 ? -5.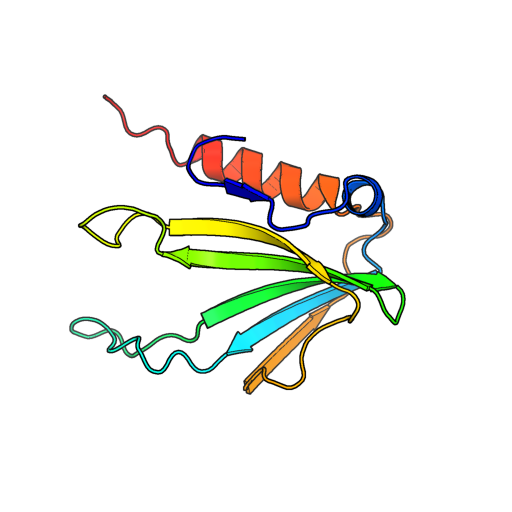104 -9.155 7.947 1.00 92.31 94 PRO A C 1
ATOM 753 O O . PRO A 1 94 ? -6.285 -9.491 7.947 1.00 92.31 94 PRO A O 1
ATOM 756 N N . ASN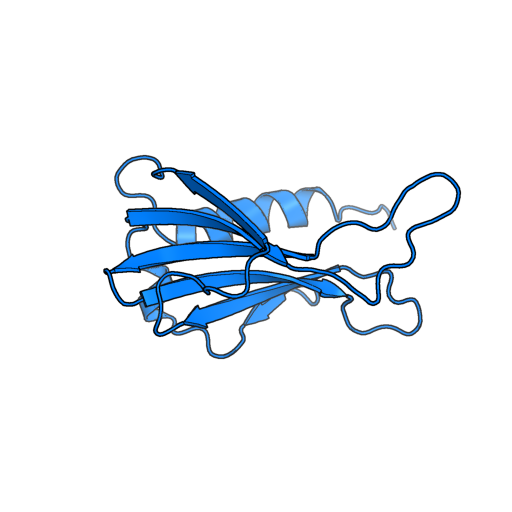 A 1 95 ? -4.280 -9.477 8.945 1.00 86.44 95 ASN A N 1
ATOM 757 C CA . ASN A 1 95 ? -4.791 -10.035 10.195 1.00 86.44 95 ASN A CA 1
ATOM 758 C C . ASN A 1 95 ? -5.724 -9.027 10.883 1.00 86.44 95 ASN A C 1
ATOM 760 O O . ASN A 1 95 ? -5.477 -7.811 10.833 1.00 86.44 95 ASN A O 1
ATOM 764 N N . ASP A 1 96 ? -6.743 -9.543 11.573 1.00 80.38 96 ASP A N 1
ATOM 765 C CA . ASP A 1 96 ? -7.749 -8.736 12.259 1.00 80.38 96 ASP A CA 1
ATOM 766 C C . ASP A 1 96 ? -7.116 -7.633 13.118 1.00 80.38 96 ASP A C 1
ATOM 768 O O . ASP A 1 96 ? -6.210 -7.872 13.920 1.00 80.38 96 ASP A O 1
ATOM 772 N N . LYS A 1 97 ? -7.637 -6.408 12.970 1.00 88.62 97 LYS A N 1
ATOM 773 C CA . LYS A 1 97 ? -7.261 -5.201 13.736 1.00 88.62 97 LYS A CA 1
ATOM 774 C C . LYS A 1 97 ? -5.866 -4.623 13.452 1.00 88.62 97 LYS A C 1
ATOM 776 O O . LYS A 1 97 ? -5.438 -3.732 14.187 1.00 88.62 97 LYS A O 1
ATOM 781 N N . THR A 1 98 ? -5.179 -5.049 12.391 1.00 95.50 98 THR A N 1
ATOM 782 C CA . THR A 1 98 ? -3.902 -4.429 11.985 1.00 95.50 98 THR A CA 1
ATOM 783 C C . THR A 1 98 ? -4.104 -2.946 11.659 1.00 95.50 98 THR A C 1
ATOM 785 O O . THR A 1 98 ? -4.894 -2.610 10.777 1.00 95.50 98 THR A O 1
ATOM 788 N N . LYS A 1 99 ? -3.388 -2.040 12.340 1.00 96.31 99 LYS A N 1
ATOM 789 C CA . LYS A 1 99 ? -3.404 -0.603 12.017 1.00 96.31 99 LYS A CA 1
ATOM 790 C C . LYS A 1 99 ? -2.280 -0.242 11.054 1.00 96.31 99 LYS A C 1
ATOM 792 O O . LYS A 1 99 ? -1.236 -0.894 11.025 1.00 96.31 99 LYS A O 1
ATOM 797 N N . VAL A 1 100 ? -2.437 0.870 10.340 1.00 94.88 100 VAL A N 1
ATOM 798 C CA . VAL A 1 100 ? -1.378 1.418 9.471 1.00 94.88 100 VAL A CA 1
ATOM 799 C C . VAL A 1 100 ? -0.064 1.598 10.243 1.00 94.88 100 VAL A C 1
ATOM 801 O O . VAL A 1 100 ? 0.995 1.184 9.769 1.00 94.88 100 VAL A O 1
ATOM 804 N N . GLN A 1 101 ? -0.115 2.150 11.461 1.00 94.19 101 GLN A N 1
ATOM 805 C CA . GLN A 1 101 ? 1.076 2.329 12.300 1.00 94.19 101 GLN A CA 1
ATOM 806 C C . GLN A 1 101 ? 1.808 1.017 12.619 1.00 94.19 101 GLN A C 1
ATOM 808 O O . GLN A 1 101 ? 3.026 1.036 12.783 1.00 94.19 101 GLN A O 1
ATOM 813 N N . ASP A 1 102 ? 1.100 -0.114 12.701 1.00 93.62 102 ASP A N 1
ATOM 814 C CA . ASP A 1 102 ? 1.716 -1.405 13.012 1.00 93.62 102 ASP A CA 1
ATOM 815 C C . ASP A 1 102 ? 2.587 -1.869 11.850 1.00 93.62 102 ASP A C 1
ATOM 817 O O . ASP A 1 102 ? 3.737 -2.258 12.058 1.00 93.62 102 ASP A O 1
ATOM 821 N N . ILE A 1 103 ? 2.081 -1.722 10.625 1.00 91.81 103 ILE A N 1
ATOM 822 C CA . ILE A 1 103 ? 2.810 -2.029 9.392 1.00 91.81 103 ILE A CA 1
ATOM 823 C C . ILE A 1 103 ? 4.014 -1.095 9.246 1.00 91.81 103 ILE A C 1
ATOM 825 O O . ILE A 1 103 ? 5.143 -1.559 9.079 1.00 91.81 103 ILE A O 1
ATOM 829 N N . VAL A 1 104 ? 3.806 0.218 9.401 1.00 88.50 104 VAL A N 1
ATOM 830 C CA . VAL A 1 104 ? 4.890 1.215 9.336 1.00 88.50 104 VAL A CA 1
ATOM 831 C C . VAL A 1 104 ? 5.969 0.923 10.384 1.00 88.50 104 VAL A C 1
ATOM 833 O O . VAL A 1 104 ? 7.162 1.008 10.095 1.00 88.50 104 VAL A O 1
ATOM 836 N N . ARG A 1 105 ? 5.581 0.523 11.599 1.00 87.88 105 ARG A N 1
ATOM 837 C CA . ARG A 1 105 ? 6.510 0.127 12.666 1.00 87.88 105 ARG A CA 1
ATOM 838 C C . ARG A 1 105 ? 7.305 -1.131 12.310 1.00 87.88 105 ARG A C 1
ATOM 840 O O . ARG A 1 105 ? 8.506 -1.163 12.575 1.00 87.88 105 ARG A O 1
ATOM 847 N N . VAL A 1 106 ? 6.674 -2.148 11.7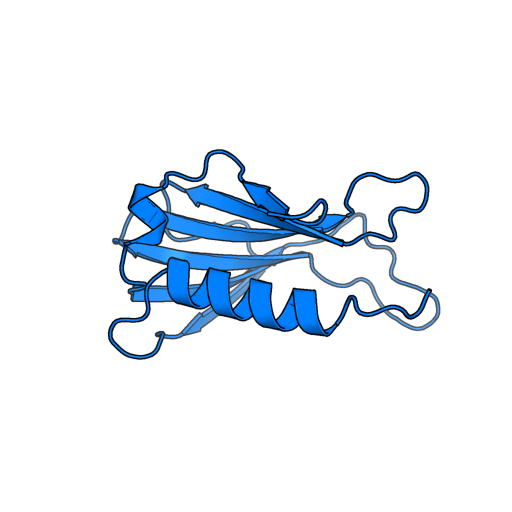19 1.00 87.88 106 VAL A N 1
ATOM 848 C CA . VAL A 1 106 ? 7.366 -3.375 11.281 1.00 87.88 106 VAL A CA 1
ATOM 849 C C . VAL A 1 106 ? 8.409 -3.056 10.214 1.00 87.88 106 VAL A C 1
ATOM 851 O O . VAL A 1 106 ? 9.556 -3.492 10.347 1.00 87.88 106 VAL A O 1
ATOM 854 N N . ILE A 1 107 ? 8.046 -2.258 9.206 1.00 82.44 107 ILE A N 1
ATOM 855 C CA . ILE A 1 107 ? 8.972 -1.867 8.137 1.00 82.44 107 ILE A CA 1
ATOM 856 C C . ILE A 1 107 ? 10.136 -1.058 8.725 1.00 82.44 107 ILE A C 1
ATOM 858 O O . ILE A 1 107 ? 11.289 -1.415 8.497 1.00 82.44 107 ILE A O 1
ATOM 862 N N . ASN A 1 108 ? 9.855 -0.057 9.569 1.00 77.69 108 ASN A N 1
ATOM 863 C CA . ASN A 1 108 ? 10.885 0.726 10.265 1.00 77.69 108 ASN A CA 1
ATOM 864 C C . ASN A 1 108 ? 11.855 -0.159 11.062 1.00 77.69 108 ASN A C 1
ATOM 866 O O . ASN A 1 108 ? 13.070 -0.014 10.942 1.00 77.69 108 ASN A O 1
ATOM 870 N N . LYS A 1 109 ? 11.339 -1.108 11.856 1.00 78.31 109 LYS A N 1
ATOM 871 C CA . LYS A 1 109 ? 12.168 -2.001 12.681 1.00 78.31 109 LYS A CA 1
ATOM 872 C C . LYS A 1 109 ? 13.082 -2.884 11.828 1.00 78.31 109 LYS A C 1
ATOM 874 O O . LYS A 1 109 ? 14.252 -3.057 12.162 1.00 78.31 109 LYS A O 1
ATOM 879 N N . LYS A 1 110 ? 12.555 -3.461 10.744 1.00 72.00 110 LYS A N 1
ATOM 880 C CA . LYS A 1 110 ? 13.320 -4.351 9.857 1.00 72.00 110 LYS A CA 1
ATOM 881 C C . LYS A 1 110 ? 14.347 -3.582 9.028 1.00 72.00 110 LYS A C 1
ATOM 883 O O . LYS A 1 110 ? 15.471 -4.057 8.880 1.00 72.00 110 LYS A O 1
ATOM 888 N N . TRP A 1 111 ? 13.997 -2.389 8.561 1.00 66.50 111 TRP A N 1
ATOM 889 C CA . TRP A 1 111 ? 14.908 -1.515 7.826 1.00 66.50 111 TRP A CA 1
ATOM 890 C C . TRP A 1 111 ? 16.070 -1.039 8.705 1.00 66.50 111 TRP A C 1
ATOM 892 O O . TRP A 1 111 ? 17.230 -1.244 8.354 1.00 66.50 111 TRP A O 1
ATOM 902 N N . ALA A 1 112 ? 15.775 -0.541 9.911 1.00 57.12 112 ALA A N 1
ATOM 903 C CA . ALA A 1 112 ? 16.796 -0.141 10.881 1.00 57.12 112 ALA A CA 1
ATOM 904 C C . ALA A 1 112 ? 17.730 -1.302 11.275 1.00 57.12 112 ALA A C 1
ATOM 906 O O . ALA A 1 112 ? 18.915 -1.087 11.502 1.00 57.12 112 ALA A O 1
ATOM 907 N N . SER A 1 113 ? 17.225 -2.543 11.316 1.00 55.25 113 SER A N 1
ATOM 908 C CA . SER A 1 113 ? 18.066 -3.720 11.585 1.00 55.25 113 SER A CA 1
ATOM 909 C C . SER A 1 113 ? 18.992 -4.110 10.428 1.00 55.25 113 SER A C 1
ATOM 911 O O . SER A 1 113 ? 19.999 -4.769 10.670 1.00 55.25 113 SER A O 1
ATOM 913 N N . LYS A 1 114 ? 18.668 -3.715 9.188 1.00 53.84 114 LYS A N 1
ATOM 914 C CA . LYS A 1 114 ? 19.485 -3.999 7.997 1.00 53.84 114 LYS A CA 1
ATOM 915 C C . LYS A 1 114 ? 20.506 -2.896 7.693 1.00 53.84 114 LYS A C 1
ATOM 917 O O . LYS A 1 114 ? 21.545 -3.203 7.126 1.00 53.84 114 LYS A O 1
ATOM 922 N N . ILE A 1 115 ? 20.281 -1.654 8.133 1.00 47.97 115 ILE A N 1
ATOM 923 C CA . ILE A 1 115 ? 21.262 -0.549 8.048 1.00 47.97 115 ILE A CA 1
ATOM 924 C C . ILE A 1 115 ? 22.102 -0.478 9.337 1.00 47.97 115 ILE A C 1
ATOM 926 O O . ILE A 1 115 ? 22.247 0.558 9.978 1.00 47.97 115 ILE A O 1
ATOM 930 N N . ARG A 1 116 ? 22.677 -1.614 9.738 1.00 35.06 116 ARG A N 1
ATOM 931 C CA . ARG A 1 116 ? 23.931 -1.641 10.501 1.00 35.06 116 ARG A CA 1
ATOM 932 C C . ARG A 1 116 ? 25.025 -2.022 9.511 1.00 35.06 116 ARG A C 1
ATOM 934 O O . ARG A 1 116 ? 25.514 -3.145 9.517 1.00 35.06 116 ARG A O 1
ATOM 941 N N . ILE A 1 117 ? 25.356 -1.094 8.618 1.00 32.56 117 ILE A N 1
ATOM 942 C CA . ILE A 1 117 ? 26.647 -1.156 7.939 1.00 32.56 117 ILE A CA 1
ATOM 943 C C . ILE A 1 117 ? 27.651 -0.742 9.010 1.00 32.56 117 ILE A C 1
ATOM 945 O O . ILE A 1 117 ? 27.536 0.345 9.578 1.00 32.56 117 ILE A O 1
ATOM 949 N N . GLN A 1 118 ? 28.527 -1.678 9.369 1.00 30.58 118 GLN A N 1
ATOM 950 C CA . GLN A 1 118 ? 29.704 -1.408 10.183 1.00 30.58 118 GLN A CA 1
ATOM 951 C C . GLN A 1 118 ? 30.445 -0.226 9.547 1.00 30.58 118 GLN A C 1
ATOM 953 O O . GLN A 1 118 ? 30.816 -0.299 8.376 1.00 30.58 118 GLN A O 1
ATOM 958 N N . LEU A 1 119 ? 30.563 0.867 10.303 1.00 35.16 119 LEU A N 1
ATOM 959 C CA . LEU A 1 119 ? 31.637 1.835 10.103 1.00 35.16 119 LEU A CA 1
ATOM 960 C C . LEU A 1 119 ? 32.941 1.206 10.592 1.00 35.16 119 LEU A C 1
ATOM 962 O O . LEU A 1 119 ? 32.869 0.478 11.613 1.00 35.16 119 LEU A O 1
#

Foldseek 3Di:
DDQQEAEDADDPVQQQAFFFKKKWFWADPVPQCADDVGHGDTFIKIWRARDQQKTKIWGWAQHDDPVSPRIHIYIYIGRHRDDPNGPDMDMDGDPPRDGNNNVVVVVVVVVVVVPPPDD

Organism: NCBI:txid123648